Protein AF-A0A6C0CJ96-F1 (afdb_monomer)

Nearest PDB structures (foldseek):
  7szt-assembly1_B  TM=6.681E-01  e=1.751E-02  Clostridiales bacterium oral taxon 876
  8vxu-assembly1_A  TM=7.780E-01  e=7.412E-02  Clostridia bacterium
  8vxu-assembly2_D  TM=6.629E-01  e=5.554E-02  Clostridia bacterium

Secondary structure (DSSP, 8-state):
-HHHHHHHHHHHHHHHTSSSSS-HHHHHHHHHHHHHHHHHHHHHHH-S-HHHHHHHHHHHHHHHHHHHHHHHH-PPPPHHHHHHHHHHHHHHHHHHHHHHHTT-

Sequence (104 aa):
MAFTEISAQFLLKKGADHKSHLNIYFILGLLAILITYIFLYFVMRTGKHISIIHAIHHTSIAIVIAIGSFFLFSQKLEPLQIFALSLVISGTFILATSDNGHHH

Mean predicted aligned error: 7.05 Å

pLDDT: mean 82.67, std 9.55, range [41.25, 93.94]

Structure (mmCIF, N/CA/C/O backbone):
data_AF-A0A6C0CJ96-F1
#
_entry.id   AF-A0A6C0CJ96-F1
#
loop_
_atom_site.group_PDB
_atom_site.id
_atom_site.type_symbol
_atom_site.label_atom_id
_atom_site.label_alt_id
_atom_site.label_comp_id
_atom_site.label_asym_id
_atom_site.label_entity_id
_atom_site.label_seq_id
_atom_site.pdbx_PDB_ins_code
_atom_site.Cartn_x
_atom_site.Cartn_y
_atom_site.Cartn_z
_atom_site.occupancy
_atom_site.B_iso_or_equiv
_atom_site.auth_seq_id
_atom_site.auth_comp_id
_atom_site.auth_asym_id
_atom_site.auth_atom_id
_atom_site.pdbx_PDB_model_num
ATOM 1 N N . MET A 1 1 ? 10.641 4.383 1.491 1.00 76.81 1 MET A N 1
ATOM 2 C CA . MET A 1 1 ? 9.305 4.669 0.929 1.00 76.81 1 MET A CA 1
ATOM 3 C C . MET A 1 1 ? 8.255 3.691 1.443 1.00 76.81 1 MET A C 1
ATOM 5 O O . MET A 1 1 ? 7.396 4.123 2.188 1.00 76.81 1 MET A O 1
ATOM 9 N N . ALA A 1 2 ? 8.361 2.378 1.192 1.00 76.31 2 ALA A N 1
ATOM 10 C CA . ALA A 1 2 ? 7.266 1.446 1.514 1.00 76.31 2 ALA A CA 1
ATOM 11 C C . ALA A 1 2 ? 6.964 1.390 3.015 1.00 76.31 2 ALA A C 1
ATOM 13 O O . ALA A 1 2 ? 5.821 1.508 3.431 1.00 76.31 2 ALA A O 1
ATOM 14 N N . PHE A 1 3 ? 8.009 1.289 3.841 1.00 78.06 3 PHE A N 1
ATOM 15 C CA . PHE A 1 3 ? 7.869 1.266 5.296 1.00 78.06 3 PHE A CA 1
ATOM 16 C C . PHE A 1 3 ? 7.208 2.535 5.859 1.00 78.06 3 PHE A C 1
ATOM 18 O O . PHE A 1 3 ? 6.335 2.452 6.722 1.00 78.06 3 PHE A O 1
ATOM 25 N N . THR A 1 4 ? 7.608 3.710 5.365 1.00 84.81 4 THR A N 1
ATOM 26 C CA . THR A 1 4 ? 7.049 4.994 5.808 1.00 84.81 4 THR A CA 1
ATOM 27 C C . THR A 1 4 ? 5.605 5.156 5.341 1.00 84.81 4 THR A C 1
ATOM 29 O O . THR A 1 4 ? 4.792 5.683 6.094 1.00 84.81 4 THR A O 1
ATOM 32 N N . GLU A 1 5 ? 5.251 4.623 4.169 1.00 84.12 5 GLU A N 1
ATOM 33 C CA . GLU A 1 5 ? 3.880 4.656 3.657 1.00 84.12 5 GLU A CA 1
ATOM 34 C C . GLU A 1 5 ? 2.952 3.702 4.412 1.00 84.12 5 GLU A C 1
ATOM 36 O O . GLU A 1 5 ? 1.870 4.101 4.834 1.00 84.12 5 GLU A O 1
ATOM 41 N N . ILE A 1 6 ? 3.396 2.471 4.678 1.00 85.19 6 ILE A N 1
ATOM 42 C CA . ILE A 1 6 ? 2.650 1.504 5.498 1.00 85.19 6 ILE A CA 1
ATOM 43 C C . ILE A 1 6 ? 2.435 2.064 6.909 1.00 85.19 6 ILE A C 1
ATOM 45 O O . ILE A 1 6 ? 1.326 2.007 7.442 1.00 85.19 6 ILE A O 1
ATOM 49 N N . SER A 1 7 ? 3.476 2.663 7.498 1.00 84.88 7 SER A N 1
ATOM 50 C CA . SER A 1 7 ? 3.380 3.315 8.809 1.00 84.88 7 SER A CA 1
ATOM 51 C C . SER A 1 7 ? 2.391 4.479 8.785 1.00 84.88 7 SER A C 1
ATOM 53 O O . SER A 1 7 ? 1.585 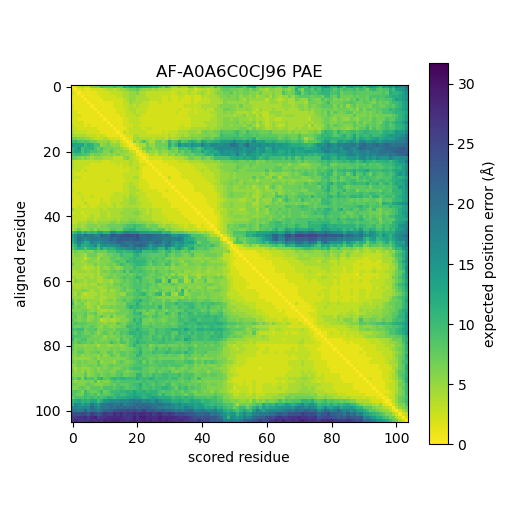4.612 9.706 1.00 84.88 7 SER A O 1
ATOM 55 N N . ALA A 1 8 ? 2.402 5.292 7.722 1.00 87.62 8 ALA A N 1
ATOM 56 C CA . ALA A 1 8 ? 1.444 6.376 7.542 1.00 87.62 8 ALA A CA 1
ATOM 57 C C . ALA A 1 8 ? 0.009 5.848 7.478 1.00 87.62 8 ALA A C 1
ATOM 59 O O . ALA A 1 8 ? -0.843 6.317 8.228 1.00 87.62 8 ALA A O 1
ATOM 60 N N . GLN A 1 9 ? -0.255 4.838 6.648 1.00 85.75 9 GLN A N 1
ATOM 61 C CA . GLN A 1 9 ? -1.594 4.263 6.510 1.00 85.75 9 GLN A CA 1
ATOM 62 C C . GLN A 1 9 ? -2.093 3.638 7.818 1.00 85.75 9 GLN A C 1
ATOM 64 O O . GLN A 1 9 ? -3.243 3.856 8.203 1.00 85.75 9 GLN A O 1
ATOM 69 N N . PHE A 1 10 ? -1.222 2.947 8.558 1.00 87.81 10 PHE A N 1
ATOM 70 C CA . PHE A 1 10 ? -1.549 2.420 9.883 1.00 87.81 10 PHE A CA 1
ATOM 71 C C . PHE A 1 10 ? -1.909 3.532 10.883 1.00 87.81 10 PHE A C 1
ATOM 73 O O . PHE A 1 10 ? -2.942 3.462 11.553 1.00 87.81 10 PHE A O 1
ATOM 80 N N . LEU A 1 11 ? -1.075 4.571 10.979 1.00 88.88 11 LEU A N 1
ATOM 81 C CA . LEU A 1 11 ? -1.266 5.684 11.912 1.00 88.88 11 LEU A CA 1
ATOM 82 C C . LEU A 1 11 ? -2.508 6.512 11.572 1.00 88.88 11 LEU A C 1
ATOM 84 O O . LEU A 1 11 ? -3.268 6.865 12.472 1.00 88.88 11 LEU A O 1
ATOM 88 N N . LEU A 1 12 ? -2.753 6.766 10.286 1.00 88.81 12 LEU A N 1
ATOM 89 C CA . LEU A 1 12 ? -3.951 7.459 9.819 1.00 88.81 12 LEU A CA 1
ATOM 90 C C . LEU A 1 12 ? -5.209 6.643 10.115 1.00 88.81 12 LEU A C 1
ATOM 92 O O . LEU A 1 12 ? -6.183 7.207 10.610 1.00 88.81 12 LEU A O 1
ATOM 96 N N . LYS A 1 13 ? -5.183 5.321 9.898 1.00 87.00 13 LYS A N 1
ATOM 97 C CA . LYS A 1 13 ? -6.319 4.454 10.232 1.00 87.00 13 LYS A CA 1
ATOM 98 C C . LYS A 1 13 ? -6.606 4.455 11.735 1.00 87.00 13 LYS A C 1
ATOM 100 O O . LYS A 1 13 ? -7.740 4.697 12.136 1.00 87.00 13 LYS A O 1
ATOM 105 N N . LYS A 1 14 ? -5.577 4.285 12.570 1.00 85.44 14 LYS A N 1
ATOM 106 C CA . LYS A 1 14 ? -5.706 4.346 14.036 1.00 85.44 14 LYS A CA 1
ATOM 107 C C . LYS A 1 14 ? -6.160 5.727 14.531 1.00 85.44 14 LYS A C 1
ATOM 109 O O . LYS A 1 14 ? -6.904 5.833 15.507 1.00 85.44 14 LYS A O 1
ATOM 114 N N . GLY A 1 15 ? -5.710 6.789 13.866 1.00 84.81 15 GLY A N 1
ATOM 115 C CA . GLY A 1 15 ? -6.130 8.160 14.133 1.00 84.81 15 GLY A CA 1
ATOM 116 C C . GLY A 1 15 ? -7.583 8.424 13.739 1.00 84.81 15 GLY A C 1
ATOM 117 O O . GLY A 1 15 ? -8.264 9.152 14.452 1.00 84.81 15 GLY A O 1
ATOM 118 N N . ALA A 1 16 ? -8.082 7.813 12.664 1.00 84.75 16 ALA A N 1
ATOM 119 C CA . ALA A 1 16 ? -9.471 7.958 12.230 1.00 84.75 16 ALA A CA 1
ATOM 120 C C . ALA A 1 16 ? -10.476 7.360 13.228 1.00 84.75 16 ALA A C 1
ATOM 122 O O . ALA A 1 16 ? -11.599 7.843 13.327 1.00 84.75 16 ALA A O 1
ATOM 123 N N . ASP A 1 17 ? -10.060 6.354 14.001 1.00 82.94 17 ASP A N 1
ATOM 124 C CA . ASP A 1 17 ? -10.909 5.707 15.005 1.00 82.94 17 ASP A CA 1
ATOM 125 C C . ASP A 1 17 ? -10.969 6.499 16.344 1.00 82.94 17 ASP A C 1
ATOM 127 O O . ASP A 1 17 ? -11.650 6.091 17.286 1.00 82.94 17 ASP A O 1
ATOM 131 N N . HIS A 1 18 ? -10.274 7.643 16.465 1.00 81.44 18 HIS A N 1
ATOM 132 C CA . HIS A 1 18 ? -10.348 8.521 17.644 1.00 81.44 18 HIS A CA 1
ATOM 133 C C . HIS A 1 18 ? -11.518 9.514 17.573 1.00 81.44 18 HIS A C 1
ATOM 135 O O . HIS A 1 18 ? -11.873 10.016 16.513 1.00 81.44 18 HIS A O 1
ATOM 141 N N . LYS A 1 19 ? -12.048 9.904 18.745 1.00 74.81 19 LYS A N 1
ATOM 142 C CA . LYS A 1 19 ? -13.118 10.919 18.862 1.00 74.81 19 LYS A CA 1
ATOM 143 C C . LYS A 1 19 ? -12.724 12.307 18.337 1.00 74.81 19 LYS A C 1
ATOM 145 O O . LYS A 1 19 ? -13.592 13.067 17.931 1.00 74.81 19 LYS A O 1
ATOM 150 N N . SER A 1 20 ? -11.434 12.647 18.390 1.00 79.06 20 SER A N 1
ATOM 151 C CA . SER A 1 20 ? -10.893 13.885 17.823 1.00 79.06 20 SER A CA 1
ATOM 152 C C . SER A 1 20 ? -10.185 13.578 16.511 1.00 79.06 20 SER A C 1
ATOM 154 O O . SER A 1 20 ? -9.223 12.805 16.500 1.00 79.06 20 SER A O 1
ATOM 156 N N . HIS A 1 21 ? -10.613 14.233 15.431 1.00 69.69 21 HIS A N 1
ATOM 157 C CA . HIS A 1 21 ? -9.978 14.124 14.115 1.00 69.69 21 HIS A CA 1
ATOM 158 C C . HIS A 1 21 ? -8.523 14.622 14.118 1.00 69.69 21 HIS A C 1
ATOM 160 O O . HIS A 1 21 ? -7.689 14.088 13.394 1.00 69.69 21 HIS A O 1
ATOM 166 N N . LEU A 1 22 ? -8.194 15.596 14.974 1.00 79.50 22 LEU A N 1
ATOM 167 C CA . LEU A 1 22 ? -6.820 16.035 15.215 1.00 79.50 22 LEU A CA 1
ATOM 168 C C . LEU A 1 22 ? -6.289 15.341 16.468 1.00 79.50 22 LEU A C 1
ATOM 170 O O . LEU A 1 22 ? -6.555 15.753 17.599 1.00 79.50 22 LEU A O 1
ATOM 174 N N . ASN A 1 23 ? -5.558 14.253 16.255 1.00 87.81 23 ASN A N 1
ATOM 175 C CA . ASN A 1 23 ? -4.892 13.490 17.302 1.00 87.81 23 ASN A CA 1
ATOM 176 C C . ASN A 1 23 ? -3.445 13.176 16.908 1.00 87.81 23 ASN A C 1
ATOM 178 O O . ASN A 1 23 ? -3.035 13.351 15.760 1.00 87.81 23 ASN A O 1
ATOM 182 N N . ILE A 1 24 ? -2.665 12.697 17.875 1.00 87.19 24 ILE A N 1
ATOM 183 C CA . ILE A 1 24 ? -1.240 12.432 17.674 1.00 87.19 24 ILE A CA 1
ATOM 184 C C . ILE A 1 24 ? -0.979 11.389 16.579 1.00 87.19 24 ILE A C 1
ATOM 186 O O . ILE A 1 24 ? -0.033 11.546 15.815 1.00 87.19 24 ILE A O 1
ATOM 190 N N . TYR A 1 25 ? -1.836 10.372 16.434 1.00 87.88 25 TYR A N 1
ATOM 191 C CA . TYR A 1 25 ? -1.693 9.370 15.374 1.00 87.88 25 TYR A CA 1
ATOM 192 C C . TYR A 1 25 ? -1.949 9.973 13.993 1.00 87.88 25 TYR A C 1
ATOM 194 O O . TYR A 1 25 ? -1.211 9.680 13.059 1.00 87.88 25 TYR A O 1
ATOM 202 N N . PHE A 1 26 ? -2.925 10.875 13.873 1.00 87.69 26 PHE A N 1
ATOM 203 C CA . PHE A 1 26 ? -3.166 11.619 12.639 1.00 87.69 26 PHE A CA 1
ATOM 204 C C . PHE A 1 26 ? -1.959 12.490 12.249 1.00 87.69 26 PHE A C 1
ATOM 206 O O . PHE A 1 26 ? -1.507 12.436 11.106 1.00 87.69 26 PHE A O 1
ATOM 213 N N . ILE A 1 27 ? -1.376 13.225 13.205 1.00 89.56 27 ILE A N 1
ATOM 214 C CA . ILE A 1 27 ? -0.188 14.065 12.965 1.00 89.56 27 ILE A CA 1
ATOM 215 C C . ILE A 1 27 ? 1.016 13.207 12.558 1.00 89.56 27 ILE A C 1
ATOM 217 O O . ILE A 1 27 ? 1.687 13.517 11.576 1.00 89.56 27 ILE A O 1
ATOM 221 N N . LEU A 1 28 ? 1.273 12.107 13.271 1.00 88.25 28 LEU A N 1
ATOM 222 C CA . LEU A 1 28 ? 2.358 11.183 12.934 1.00 88.25 28 LEU A CA 1
ATOM 223 C C . LEU A 1 28 ? 2.133 10.516 11.569 1.00 88.25 28 LEU A C 1
ATOM 225 O O . LEU A 1 28 ? 3.089 10.327 10.818 1.00 88.25 28 LEU A O 1
ATOM 229 N N . GLY A 1 29 ? 0.882 10.208 11.222 1.00 89.12 29 GLY A N 1
ATOM 230 C CA . GLY A 1 29 ? 0.498 9.693 9.910 1.00 89.12 29 GLY A CA 1
ATOM 231 C C . GLY A 1 29 ? 0.777 10.688 8.781 1.00 89.12 29 GLY A C 1
ATOM 232 O O . GLY A 1 29 ? 1.382 10.316 7.776 1.00 89.12 29 GLY A O 1
ATOM 233 N N . LEU A 1 30 ? 0.425 11.964 8.969 1.00 90.62 30 LEU A N 1
ATOM 234 C CA . LEU A 1 30 ? 0.758 13.041 8.027 1.00 90.62 30 LEU A CA 1
ATOM 235 C C . LEU A 1 30 ? 2.272 13.240 7.880 1.00 90.62 30 LEU A C 1
ATOM 237 O O . LEU A 1 30 ? 2.776 13.459 6.780 1.00 90.62 30 LEU A O 1
ATOM 241 N N . LEU A 1 31 ? 3.021 13.136 8.973 1.00 90.00 31 LEU A N 1
ATOM 242 C CA . LEU A 1 31 ? 4.475 13.282 8.940 1.00 90.00 31 LEU A CA 1
ATOM 243 C C . LEU A 1 31 ? 5.126 12.110 8.185 1.00 90.00 31 LEU A C 1
ATOM 245 O O . LEU A 1 31 ? 5.994 12.313 7.336 1.00 90.00 31 LEU A O 1
ATOM 249 N N . ALA A 1 32 ? 4.648 10.887 8.421 1.00 87.94 32 ALA A N 1
ATOM 250 C CA . ALA A 1 32 ? 5.107 9.691 7.721 1.00 87.94 32 ALA A CA 1
ATOM 251 C C . ALA A 1 32 ? 4.762 9.712 6.219 1.00 87.94 32 ALA A C 1
ATOM 253 O O . ALA A 1 32 ? 5.591 9.305 5.394 1.00 87.94 32 ALA A O 1
ATOM 254 N N . ILE A 1 33 ? 3.585 10.229 5.837 1.00 88.75 33 ILE A N 1
ATOM 255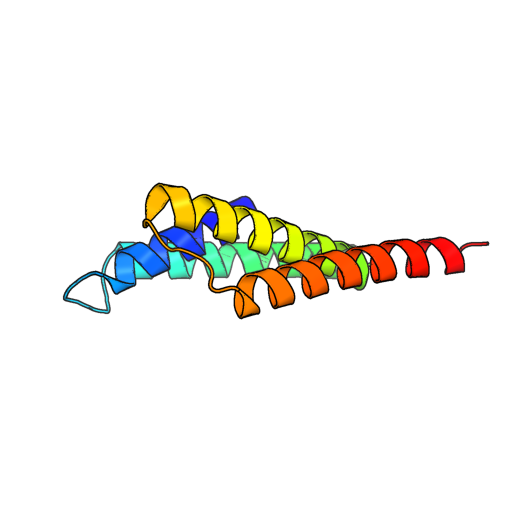 C CA . ILE A 1 3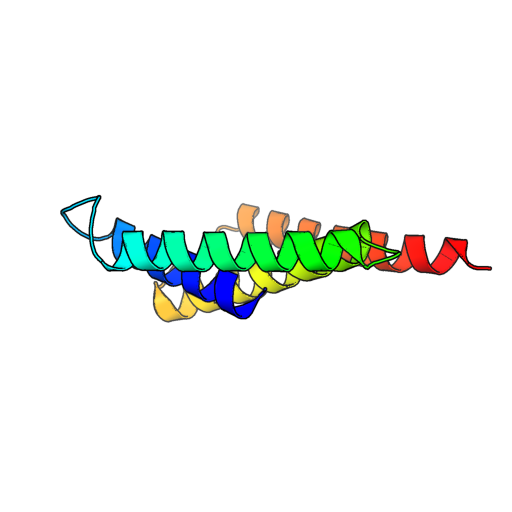3 ? 3.222 10.348 4.420 1.00 88.75 33 ILE A CA 1
ATOM 256 C C . ILE A 1 33 ? 4.065 11.420 3.724 1.00 88.75 33 ILE A C 1
ATOM 258 O O . ILE A 1 33 ? 4.592 11.172 2.642 1.00 88.75 33 ILE A O 1
ATOM 262 N N . LEU A 1 34 ? 4.3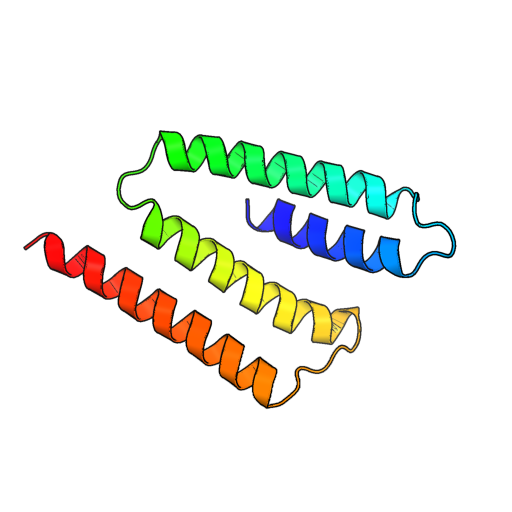09 12.559 4.378 1.00 90.12 34 LEU A N 1
ATOM 263 C CA . LEU A 1 34 ? 5.187 13.606 3.855 1.00 90.12 34 LEU A CA 1
ATOM 264 C C . LEU A 1 34 ? 6.603 13.074 3.592 1.00 90.12 34 LEU A C 1
ATOM 266 O O . LEU A 1 34 ? 7.142 13.264 2.502 1.00 90.12 34 LEU A O 1
ATOM 270 N N . ILE A 1 35 ? 7.183 12.354 4.556 1.00 87.25 35 ILE A N 1
ATOM 271 C CA . ILE A 1 35 ? 8.503 11.723 4.404 1.00 87.25 35 ILE A CA 1
ATOM 272 C C . ILE A 1 35 ? 8.511 10.761 3.208 1.00 87.25 35 ILE A C 1
ATOM 274 O O . ILE A 1 35 ? 9.458 10.755 2.420 1.00 87.25 35 ILE A O 1
ATOM 278 N N . THR A 1 36 ? 7.451 9.969 3.040 1.00 86.88 36 THR A N 1
ATOM 279 C CA . THR A 1 36 ? 7.312 9.034 1.915 1.00 86.88 36 THR A CA 1
ATOM 280 C C . THR A 1 36 ? 7.377 9.754 0.572 1.00 86.88 36 THR A C 1
ATOM 282 O O . THR A 1 36 ? 8.160 9.352 -0.290 1.00 86.88 36 THR A O 1
ATOM 285 N N . TYR A 1 37 ? 6.625 10.845 0.415 1.00 84.88 37 TYR A N 1
ATOM 286 C CA . TYR A 1 37 ? 6.612 11.626 -0.823 1.00 84.88 37 TYR A CA 1
ATOM 287 C C . TYR A 1 37 ? 7.929 12.369 -1.078 1.00 84.88 37 TYR A C 1
ATOM 289 O O . TYR A 1 37 ? 8.338 12.496 -2.231 1.00 84.88 37 TYR A O 1
ATOM 297 N N . ILE A 1 38 ? 8.645 12.791 -0.031 1.00 86.12 38 ILE A N 1
ATOM 298 C CA . ILE A 1 38 ? 10.002 13.340 -0.175 1.00 86.12 38 ILE A CA 1
ATOM 299 C C . ILE A 1 38 ? 10.947 12.277 -0.748 1.00 86.12 38 ILE A C 1
ATOM 301 O O . ILE A 1 38 ? 11.666 12.542 -1.712 1.00 86.12 38 ILE A O 1
ATOM 305 N N . PHE A 1 39 ? 10.931 11.055 -0.207 1.00 80.44 39 PHE A N 1
ATOM 306 C CA . PHE A 1 39 ? 11.730 9.961 -0.763 1.00 80.44 39 PHE A CA 1
ATOM 307 C C . PHE A 1 39 ? 11.315 9.612 -2.197 1.00 80.44 39 PHE A C 1
ATOM 309 O O . PHE A 1 39 ? 12.189 9.374 -3.030 1.00 80.44 39 PHE A O 1
ATOM 316 N N . LEU A 1 40 ? 10.013 9.632 -2.501 1.00 80.31 40 LEU A N 1
ATOM 317 C CA . LEU A 1 40 ? 9.510 9.409 -3.857 1.00 80.31 40 LEU A CA 1
ATOM 318 C C . LEU A 1 40 ? 10.051 10.453 -4.827 1.00 80.31 40 LEU A C 1
ATOM 320 O O . LEU A 1 40 ? 10.554 10.088 -5.886 1.00 80.31 40 LEU A O 1
ATOM 324 N N . TYR A 1 41 ? 10.037 11.726 -4.443 1.00 82.25 41 TYR A N 1
ATOM 325 C CA . TYR A 1 41 ? 10.620 12.800 -5.238 1.00 82.25 41 TYR A CA 1
ATOM 326 C C . TYR A 1 41 ? 12.110 12.557 -5.539 1.00 82.25 41 TYR A C 1
ATOM 328 O O . TYR A 1 41 ? 12.536 12.685 -6.688 1.00 82.25 41 TYR A O 1
ATOM 336 N N . PHE A 1 42 ? 12.903 12.140 -4.545 1.00 80.06 42 PHE A N 1
ATOM 337 C CA . PHE A 1 42 ? 14.316 11.809 -4.766 1.00 80.06 42 PHE A CA 1
ATOM 338 C C . PHE A 1 42 ? 14.509 10.632 -5.733 1.00 80.06 42 PHE A C 1
ATOM 340 O O . PHE A 1 42 ? 15.383 10.699 -6.601 1.00 80.06 42 PHE A O 1
ATOM 347 N N . VAL A 1 43 ? 13.679 9.590 -5.627 1.00 74.00 43 VAL A N 1
ATOM 348 C CA . VAL A 1 43 ? 13.715 8.418 -6.521 1.00 74.00 43 VAL A CA 1
ATOM 349 C C . VAL A 1 43 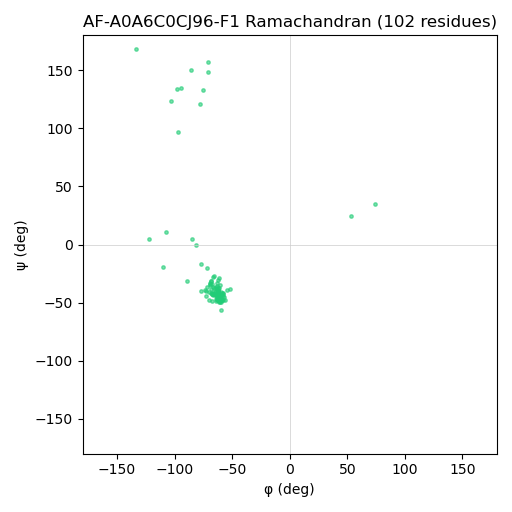? 13.305 8.793 -7.947 1.00 74.00 43 VAL A C 1
ATOM 351 O O . VAL A 1 43 ? 13.975 8.411 -8.905 1.00 74.00 43 VAL A O 1
ATOM 354 N N . MET A 1 44 ? 12.262 9.610 -8.104 1.00 75.75 44 MET A N 1
ATOM 355 C CA . MET A 1 44 ? 11.827 10.109 -9.412 1.00 75.75 44 MET A CA 1
ATOM 356 C C . MET A 1 44 ? 12.893 10.976 -10.086 1.00 75.75 44 MET A C 1
ATOM 358 O O . MET A 1 44 ? 13.026 10.951 -11.304 1.00 75.75 44 MET A O 1
ATOM 362 N N . ARG A 1 45 ? 13.689 11.717 -9.309 1.00 76.25 45 ARG A N 1
ATOM 363 C CA . ARG A 1 45 ? 14.773 12.550 -9.846 1.00 76.25 45 ARG A CA 1
ATOM 364 C C . ARG A 1 45 ? 15.972 11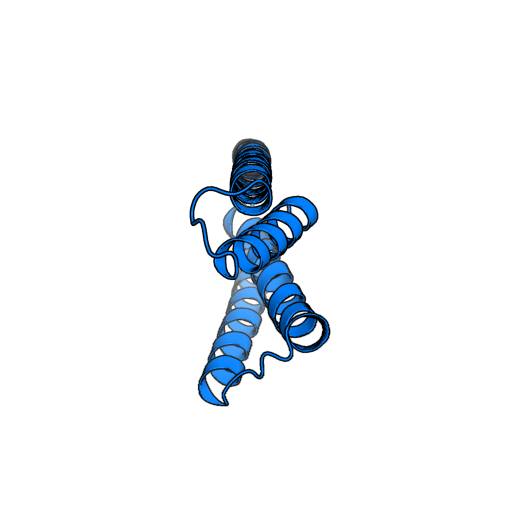.737 -10.356 1.00 76.25 45 ARG A C 1
ATOM 366 O O . ARG A 1 45 ? 16.772 12.269 -11.119 1.00 76.25 45 ARG A O 1
ATOM 373 N N . THR A 1 46 ? 16.130 10.488 -9.917 1.00 69.56 46 THR A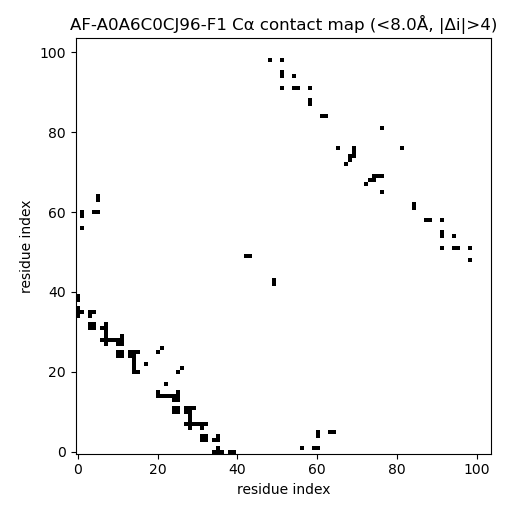 N 1
ATOM 374 C CA . THR A 1 46 ? 17.337 9.676 -10.166 1.00 69.56 46 THR A CA 1
ATOM 375 C C . THR A 1 46 ? 17.140 8.505 -11.136 1.00 69.56 46 THR A C 1
ATOM 377 O O . THR A 1 46 ? 18.131 8.024 -11.681 1.00 69.56 46 THR A O 1
ATOM 380 N N . GLY A 1 47 ? 15.913 8.037 -11.388 1.00 58.53 47 GLY A N 1
ATOM 381 C CA . GLY A 1 47 ? 15.678 6.793 -12.137 1.00 58.53 47 GLY A CA 1
ATOM 382 C C . GLY A 1 47 ? 15.357 6.948 -13.633 1.00 58.53 47 GLY A C 1
ATOM 383 O O . GLY A 1 47 ? 14.450 7.686 -14.003 1.00 58.53 47 GLY A O 1
ATOM 384 N N . LYS A 1 48 ? 16.003 6.142 -14.493 1.00 62.16 48 LYS A N 1
ATOM 385 C CA . LYS A 1 48 ? 15.323 5.541 -15.664 1.00 62.16 48 LYS A CA 1
ATOM 386 C C . LYS A 1 48 ? 14.356 4.467 -15.130 1.00 62.16 48 LYS A C 1
ATOM 388 O O . LYS A 1 48 ? 14.662 3.859 -14.109 1.00 62.16 48 LYS A O 1
ATOM 393 N N . HIS A 1 49 ? 13.220 4.236 -15.795 1.00 69.00 49 HIS A N 1
ATOM 394 C CA . HIS A 1 49 ? 12.162 3.282 -15.382 1.00 69.00 49 HIS A CA 1
ATOM 395 C C . HIS A 1 49 ? 11.280 3.721 -14.192 1.00 69.00 49 HIS A C 1
ATOM 397 O O . HIS A 1 49 ? 10.840 2.902 -13.383 1.00 69.00 49 HIS A O 1
ATOM 403 N N . ILE A 1 50 ? 10.988 5.026 -14.085 1.00 72.00 50 ILE A N 1
ATOM 404 C CA . ILE A 1 50 ? 10.140 5.609 -13.021 1.00 72.00 50 ILE A CA 1
ATOM 405 C C . ILE A 1 50 ? 8.764 4.928 -12.953 1.00 72.00 50 ILE A C 1
ATOM 407 O O . ILE A 1 50 ? 8.261 4.672 -11.861 1.00 72.00 50 ILE A O 1
ATOM 411 N N . SER A 1 51 ? 8.176 4.601 -14.107 1.00 69.19 51 SER A N 1
ATOM 412 C CA . SER A 1 51 ? 6.862 3.958 -14.206 1.00 69.19 51 SER A CA 1
ATOM 413 C C . SER A 1 51 ? 6.842 2.574 -13.553 1.00 69.19 51 SER A C 1
ATOM 415 O O . SER A 1 51 ? 5.953 2.307 -12.745 1.00 69.19 51 SER A O 1
ATOM 417 N N . ILE A 1 52 ? 7.832 1.713 -13.834 1.00 77.75 52 ILE A N 1
ATOM 418 C CA . ILE A 1 52 ? 7.891 0.375 -13.232 1.00 77.75 52 ILE A CA 1
ATOM 419 C C . ILE A 1 52 ? 8.161 0.465 -11.735 1.00 77.75 52 ILE A C 1
ATOM 421 O O . ILE A 1 52 ? 7.463 -0.178 -10.954 1.00 77.75 52 ILE A O 1
ATOM 425 N N . ILE A 1 53 ? 9.168 1.244 -11.323 1.00 77.62 53 ILE A N 1
ATOM 426 C CA . ILE A 1 53 ? 9.561 1.326 -9.909 1.00 77.62 53 ILE A CA 1
ATOM 427 C C . ILE A 1 53 ? 8.371 1.790 -9.073 1.00 77.62 53 ILE A C 1
ATOM 429 O O . ILE A 1 53 ? 8.077 1.199 -8.036 1.00 77.62 53 ILE A O 1
ATOM 433 N N . HIS A 1 54 ? 7.654 2.805 -9.551 1.00 78.94 54 HIS A N 1
ATOM 434 C CA . HIS A 1 54 ? 6.472 3.331 -8.886 1.00 78.94 54 HIS A CA 1
ATOM 435 C C . HIS A 1 54 ? 5.312 2.320 -8.865 1.00 78.94 54 HIS A C 1
ATOM 437 O O . HIS A 1 54 ? 4.695 2.124 -7.817 1.00 78.94 54 HIS A O 1
ATOM 443 N N . ALA A 1 55 ? 5.051 1.619 -9.974 1.00 81.81 55 ALA A N 1
ATOM 444 C CA . ALA A 1 55 ? 4.004 0.599 -10.034 1.00 81.81 55 ALA A CA 1
ATOM 445 C C . ALA A 1 55 ? 4.288 -0.589 -9.100 1.00 81.81 55 ALA A C 1
ATOM 447 O O . ALA A 1 55 ? 3.423 -0.981 -8.318 1.00 81.81 55 ALA A O 1
ATOM 448 N N . ILE A 1 56 ? 5.517 -1.119 -9.109 1.00 84.38 56 ILE A N 1
ATOM 449 C CA . ILE A 1 56 ? 5.944 -2.182 -8.185 1.00 84.38 56 ILE A CA 1
ATOM 450 C C . ILE A 1 56 ? 5.802 -1.711 -6.738 1.00 84.38 56 ILE A C 1
ATOM 452 O O . ILE A 1 56 ? 5.327 -2.463 -5.885 1.00 84.38 56 ILE A O 1
ATOM 456 N N . HIS A 1 57 ? 6.177 -0.461 -6.464 1.00 83.44 57 HIS A N 1
ATOM 457 C CA . HIS A 1 57 ? 6.081 0.118 -5.136 1.00 83.44 57 HIS A CA 1
ATOM 458 C C . HIS A 1 57 ? 4.649 0.129 -4.598 1.00 83.44 57 HIS A C 1
ATOM 460 O O . HIS A 1 57 ? 4.385 -0.445 -3.540 1.00 83.44 57 HIS A O 1
ATOM 466 N N . HIS A 1 58 ? 3.723 0.742 -5.336 1.00 82.69 58 HIS A N 1
ATOM 467 C CA . HIS A 1 58 ? 2.337 0.878 -4.892 1.00 82.69 58 HIS A CA 1
ATOM 468 C C . HIS A 1 58 ? 1.608 -0.463 -4.839 1.00 82.69 58 HIS A C 1
ATOM 470 O O . HIS A 1 58 ? 0.825 -0.688 -3.918 1.00 82.69 58 HIS A O 1
ATOM 476 N N . THR A 1 59 ? 1.916 -1.391 -5.743 1.00 87.94 59 THR A N 1
ATOM 477 C CA . THR A 1 59 ? 1.353 -2.746 -5.704 1.00 87.94 59 THR A CA 1
ATOM 478 C C . THR A 1 59 ? 1.854 -3.537 -4.500 1.00 87.94 59 THR A C 1
ATOM 480 O O . THR A 1 59 ? 1.059 -4.180 -3.815 1.00 87.94 59 THR A O 1
ATOM 483 N N . SER A 1 60 ? 3.147 -3.446 -4.175 1.00 85.19 60 SER A N 1
ATOM 484 C CA . SER A 1 60 ? 3.715 -4.056 -2.966 1.00 85.19 60 SER A CA 1
ATOM 485 C C . SER A 1 60 ? 3.047 -3.513 -1.696 1.00 85.19 60 SER A C 1
ATOM 487 O O . SER A 1 60 ? 2.617 -4.286 -0.840 1.00 85.19 60 SER A O 1
ATOM 489 N N . ILE A 1 61 ? 2.877 -2.192 -1.611 1.00 85.25 61 ILE A N 1
ATOM 490 C CA . ILE A 1 61 ? 2.166 -1.518 -0.516 1.00 85.25 61 ILE A CA 1
ATOM 491 C C . ILE A 1 61 ? 0.716 -2.006 -0.429 1.00 85.25 61 ILE A C 1
ATOM 493 O O . ILE A 1 61 ? 0.282 -2.416 0.645 1.00 85.25 61 ILE A O 1
ATOM 497 N N . ALA A 1 62 ? -0.020 -2.033 -1.543 1.00 85.56 62 ALA A N 1
ATOM 498 C CA . ALA A 1 62 ? -1.411 -2.480 -1.574 1.00 85.56 62 ALA A CA 1
ATOM 499 C C . ALA A 1 62 ? -1.574 -3.917 -1.051 1.00 85.56 62 ALA A C 1
ATOM 501 O O . ALA A 1 62 ? -2.480 -4.177 -0.261 1.00 85.56 62 ALA A O 1
ATOM 502 N N . ILE A 1 63 ? -0.667 -4.830 -1.417 1.00 89.38 63 ILE A N 1
ATOM 503 C CA . ILE A 1 63 ? -0.648 -6.205 -0.894 1.00 89.38 63 ILE A CA 1
ATOM 504 C C . ILE A 1 63 ? -0.383 -6.209 0.616 1.00 89.38 63 ILE A C 1
ATOM 506 O O . ILE A 1 63 ? -1.110 -6.857 1.371 1.00 89.38 63 ILE A O 1
ATOM 510 N N . VAL A 1 64 ? 0.641 -5.483 1.073 1.00 88.81 64 VAL A N 1
ATOM 511 C CA . VAL A 1 64 ? 1.008 -5.457 2.497 1.00 88.81 64 VAL A CA 1
ATOM 512 C C . VAL A 1 64 ? -0.104 -4.852 3.349 1.00 88.81 64 VAL A C 1
ATOM 514 O O . VAL A 1 64 ? -0.373 -5.366 4.429 1.00 88.81 64 VAL A O 1
ATOM 517 N N . ILE A 1 65 ? -0.793 -3.814 2.875 1.00 85.69 65 ILE A N 1
ATOM 518 C CA . ILE A 1 65 ? -1.943 -3.234 3.578 1.00 85.69 65 ILE A CA 1
ATOM 519 C C . ILE A 1 65 ? -3.164 -4.140 3.512 1.00 85.69 65 ILE A C 1
ATOM 521 O O . ILE A 1 65 ? -3.835 -4.284 4.527 1.00 85.69 65 ILE A O 1
ATOM 525 N N . ALA A 1 66 ? -3.446 -4.794 2.386 1.00 87.06 66 ALA A N 1
ATOM 526 C CA . ALA A 1 66 ? -4.531 -5.772 2.306 1.00 87.06 66 ALA A CA 1
ATOM 527 C C . ALA A 1 66 ? -4.365 -6.878 3.363 1.00 87.06 66 ALA A C 1
ATOM 529 O O . ALA A 1 66 ? -5.295 -7.174 4.115 1.00 87.06 66 ALA A O 1
ATOM 530 N N . ILE A 1 67 ? -3.156 -7.436 3.472 1.00 87.81 67 ILE A N 1
ATOM 531 C CA . ILE A 1 67 ? -2.823 -8.471 4.459 1.00 87.81 67 ILE A CA 1
ATOM 532 C C . ILE A 1 67 ? -2.789 -7.881 5.876 1.00 87.81 67 ILE A C 1
ATOM 534 O O . ILE A 1 67 ? -3.392 -8.425 6.801 1.00 87.81 67 ILE A O 1
ATOM 538 N N . GLY A 1 68 ? -2.106 -6.753 6.061 1.00 83.75 68 GLY A N 1
ATOM 539 C CA . GLY A 1 68 ? -1.944 -6.098 7.356 1.00 83.75 68 GLY A CA 1
ATOM 540 C C . GLY A 1 68 ? -3.276 -5.670 7.964 1.00 83.75 68 GLY A C 1
ATOM 541 O O . GLY A 1 68 ? -3.506 -5.895 9.148 1.00 83.75 68 GLY A O 1
ATOM 542 N N . SER A 1 69 ? -4.191 -5.130 7.161 1.00 82.50 69 SER A N 1
ATOM 543 C CA . SER A 1 69 ? -5.521 -4.716 7.613 1.00 82.50 69 SER A CA 1
ATOM 544 C C . SER A 1 69 ? -6.414 -5.892 7.994 1.00 82.50 69 SER A C 1
ATOM 546 O O . SER A 1 69 ? -7.206 -5.771 8.933 1.00 82.50 69 SER A O 1
ATOM 548 N N . PHE A 1 70 ? -6.250 -7.043 7.339 1.00 86.62 70 PHE A N 1
ATOM 549 C CA . PHE A 1 70 ? -6.923 -8.273 7.747 1.00 86.62 70 PHE A CA 1
ATOM 550 C C . PHE A 1 70 ? -6.494 -8.708 9.156 1.00 86.62 70 PHE A C 1
ATOM 552 O O . PHE A 1 70 ? -7.351 -8.965 10.000 1.00 86.62 70 PHE A O 1
ATOM 559 N N . PHE A 1 71 ? -5.190 -8.716 9.450 1.00 84.38 71 PHE A N 1
ATOM 560 C CA . PHE A 1 71 ? -4.682 -9.145 10.760 1.00 84.38 71 PHE A CA 1
ATOM 561 C C . PHE A 1 71 ? -4.845 -8.098 11.871 1.00 84.38 71 PHE A C 1
ATOM 563 O O . PHE A 1 71 ? -5.167 -8.454 13.001 1.00 84.38 71 PHE A O 1
ATOM 570 N N . LEU A 1 72 ? -4.615 -6.816 11.57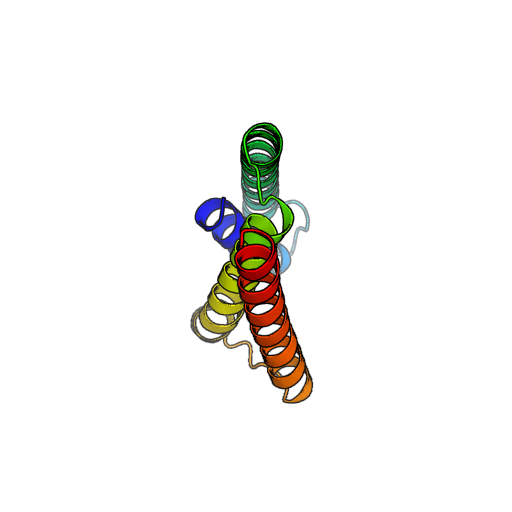7 1.00 80.25 72 LEU A N 1
ATOM 571 C CA . LEU A 1 72 ? -4.564 -5.753 12.590 1.00 80.25 72 LEU A CA 1
ATOM 572 C C . LEU A 1 72 ? -5.928 -5.117 12.867 1.00 80.25 72 LEU A C 1
ATOM 574 O O . LEU A 1 72 ? -6.177 -4.673 13.985 1.00 80.25 72 LEU A O 1
ATOM 578 N N . PHE A 1 73 ? -6.804 -5.065 11.862 1.00 82.12 73 PHE A N 1
ATOM 579 C CA . PHE A 1 73 ? -8.092 -4.372 11.947 1.00 82.12 73 PHE A CA 1
ATOM 580 C C . PHE A 1 73 ? -9.290 -5.288 11.664 1.00 82.12 73 PHE A C 1
ATOM 582 O O . PHE A 1 73 ? -10.419 -4.805 11.618 1.00 82.12 73 PHE A O 1
ATOM 589 N N . SER A 1 74 ? -9.069 -6.598 11.469 1.00 84.44 74 SER A N 1
ATOM 590 C CA . SER A 1 74 ? -10.113 -7.571 11.097 1.00 84.44 74 SER A CA 1
ATOM 591 C C . SER A 1 74 ? -10.915 -7.168 9.849 1.00 84.44 74 SER A C 1
ATOM 593 O O . SER A 1 74 ? -12.063 -7.583 9.673 1.00 84.44 74 SER A O 1
ATOM 595 N N . GLN A 1 75 ? -10.322 -6.349 8.973 1.00 83.88 75 GLN A N 1
ATOM 596 C CA . GLN A 1 75 ? -10.970 -5.899 7.747 1.00 83.88 75 GLN A CA 1
ATOM 597 C C . GLN A 1 75 ? -10.913 -7.009 6.702 1.00 83.88 75 GLN A C 1
ATOM 599 O O . GLN A 1 75 ? -9.839 -7.467 6.317 1.00 83.88 75 GLN A O 1
ATOM 604 N N . LYS A 1 76 ? -12.083 -7.445 6.236 1.00 90.31 76 LYS A N 1
ATOM 605 C CA . LYS A 1 76 ? -12.195 -8.423 5.154 1.00 90.31 76 LYS A CA 1
ATOM 606 C C . LYS A 1 76 ? -12.358 -7.685 3.837 1.00 90.31 76 LYS A C 1
ATOM 608 O O . LYS A 1 76 ? -13.160 -6.761 3.751 1.00 90.31 76 LYS A O 1
ATOM 613 N N . LEU A 1 77 ? -11.614 -8.121 2.827 1.00 88.06 77 LEU A N 1
ATOM 614 C CA . LEU A 1 77 ? -11.824 -7.647 1.470 1.00 88.06 77 LEU A CA 1
ATOM 615 C C . LEU A 1 77 ? -13.074 -8.301 0.889 1.00 88.06 77 LEU A C 1
ATOM 617 O O . LEU A 1 77 ? -13.250 -9.518 0.972 1.00 88.06 77 LEU A O 1
ATOM 621 N N . GLU A 1 78 ? -13.925 -7.489 0.279 1.00 93.75 78 GLU A N 1
ATOM 622 C CA . GLU A 1 78 ? -15.052 -7.987 -0.498 1.00 93.75 78 GLU A CA 1
ATOM 623 C C . GLU A 1 78 ? -14.574 -8.637 -1.807 1.00 93.75 78 GLU A C 1
ATOM 625 O O . GLU A 1 78 ? -13.507 -8.281 -2.320 1.00 93.75 78 GLU A O 1
ATOM 630 N N . PRO A 1 79 ? -15.364 -9.543 -2.414 1.00 92.19 79 PRO A N 1
ATOM 631 C CA . PRO A 1 79 ? -14.983 -10.216 -3.659 1.00 92.19 79 PRO A CA 1
ATOM 632 C C . PRO A 1 79 ? -14.560 -9.252 -4.777 1.00 92.19 79 PRO A C 1
ATOM 634 O O . PRO A 1 79 ? -13.583 -9.504 -5.481 1.00 92.19 79 PRO A O 1
ATOM 637 N N . LEU A 1 80 ? -15.240 -8.107 -4.898 1.00 93.75 80 LEU A N 1
ATOM 638 C CA . LEU A 1 80 ? -14.899 -7.073 -5.875 1.00 93.75 80 LEU A CA 1
ATOM 639 C C . LEU A 1 80 ? -13.539 -6.416 -5.586 1.00 93.75 80 LEU A C 1
ATOM 641 O O . LEU A 1 80 ? -12.786 -6.117 -6.509 1.00 93.75 80 LEU A O 1
ATOM 645 N N .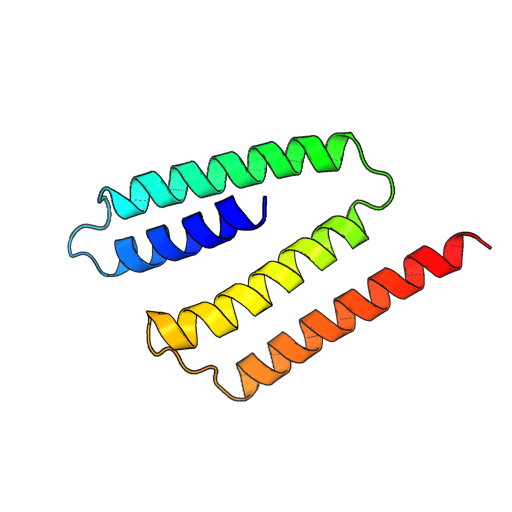 GLN A 1 81 ? -13.198 -6.218 -4.312 1.00 91.06 81 GLN A N 1
ATOM 646 C CA . GLN A 1 81 ? -11.917 -5.639 -3.900 1.00 91.06 81 GLN A CA 1
ATOM 647 C C . GLN A 1 81 ? -10.763 -6.622 -4.124 1.00 91.06 81 GLN A C 1
ATOM 649 O O . GLN A 1 81 ? -9.686 -6.214 -4.550 1.00 91.06 81 GLN A O 1
ATOM 654 N N . ILE A 1 82 ? -10.997 -7.921 -3.905 1.00 92.69 82 ILE A N 1
ATOM 655 C CA . ILE A 1 82 ? -10.034 -8.986 -4.231 1.00 92.69 82 ILE A CA 1
ATOM 656 C C . ILE A 1 82 ? -9.785 -9.028 -5.743 1.00 92.69 82 ILE A C 1
ATOM 658 O O . ILE A 1 82 ? -8.637 -9.115 -6.187 1.00 92.69 82 ILE A O 1
ATOM 662 N N . PHE A 1 83 ? -10.849 -8.917 -6.542 1.00 93.94 83 PHE A N 1
ATOM 663 C CA . PHE A 1 83 ? -10.741 -8.843 -7.996 1.00 93.94 83 PHE A CA 1
ATOM 664 C C . PHE A 1 83 ? -9.947 -7.605 -8.442 1.00 93.94 83 PHE A C 1
ATOM 666 O O . PHE A 1 83 ? -9.001 -7.728 -9.219 1.00 93.94 83 PHE A O 1
ATOM 673 N N . ALA A 1 84 ? -10.255 -6.428 -7.893 1.00 92.19 84 ALA A N 1
ATOM 674 C CA . ALA A 1 84 ? -9.523 -5.197 -8.180 1.00 92.19 84 ALA A CA 1
ATOM 675 C C . ALA A 1 84 ? -8.036 -5.296 -7.792 1.00 92.19 84 ALA A C 1
ATOM 677 O O . ALA A 1 84 ? -7.170 -4.931 -8.587 1.00 92.19 84 ALA A O 1
ATOM 678 N N . LEU A 1 85 ? -7.719 -5.850 -6.616 1.00 92.06 85 LEU A N 1
ATOM 679 C CA . LEU A 1 85 ? -6.337 -6.085 -6.189 1.00 92.06 85 LEU A CA 1
ATOM 680 C C . LEU A 1 85 ? -5.603 -7.016 -7.167 1.00 92.06 85 LEU A C 1
ATOM 682 O O . LEU A 1 85 ? -4.458 -6.754 -7.531 1.00 92.06 85 LEU A O 1
ATOM 686 N N . SER A 1 86 ? -6.280 -8.058 -7.652 1.00 92.50 86 SER A N 1
ATOM 687 C CA . SER A 1 86 ? -5.731 -8.992 -8.645 1.00 92.50 86 SER A CA 1
ATOM 688 C C . SER A 1 86 ? -5.421 -8.304 -9.980 1.00 92.50 86 SER A C 1
ATOM 690 O O . SER A 1 86 ? -4.382 -8.576 -10.590 1.00 92.50 86 SER A O 1
ATOM 692 N N . LEU A 1 87 ? -6.276 -7.371 -10.416 1.00 93.31 87 LEU A N 1
ATOM 693 C CA . LEU A 1 87 ? -6.028 -6.548 -11.605 1.00 93.31 87 LEU A CA 1
ATOM 694 C C . LEU A 1 87 ? -4.817 -5.626 -11.426 1.00 93.31 87 LEU A C 1
ATOM 696 O O . LEU A 1 87 ? -3.989 -5.542 -12.329 1.00 93.31 87 LEU A O 1
ATOM 700 N N . VAL A 1 88 ? -4.675 -4.982 -10.263 1.00 91.19 88 VAL A N 1
ATOM 701 C CA . VAL A 1 88 ? -3.529 -4.105 -9.952 1.00 91.19 88 VAL A CA 1
ATOM 702 C C . VAL A 1 88 ? -2.208 -4.886 -9.985 1.00 91.19 88 VAL A C 1
ATOM 704 O O . VAL A 1 88 ? -1.231 -4.436 -10.596 1.00 91.19 88 VAL A O 1
ATOM 707 N N . ILE A 1 89 ? -2.186 -6.090 -9.403 1.00 92.56 89 ILE A N 1
ATOM 708 C CA . ILE A 1 89 ? -1.021 -6.988 -9.440 1.00 92.56 89 ILE A CA 1
ATOM 709 C C . ILE A 1 89 ? -0.685 -7.378 -10.882 1.00 92.56 89 ILE A C 1
ATOM 711 O O . ILE A 1 89 ? 0.460 -7.236 -11.315 1.00 92.56 89 ILE A O 1
ATOM 715 N N . SER A 1 90 ? -1.691 -7.808 -11.646 1.00 92.69 90 SER A N 1
ATOM 716 C CA . SER A 1 90 ? -1.510 -8.237 -13.038 1.00 92.69 90 SER A CA 1
ATOM 717 C C . SER A 1 90 ? -1.010 -7.095 -13.927 1.00 92.69 90 SER A C 1
ATOM 719 O O . SER A 1 90 ? -0.054 -7.271 -14.680 1.00 92.69 90 SER A O 1
ATOM 721 N N . GLY A 1 91 ? -1.590 -5.899 -13.797 1.00 88.94 91 GLY A N 1
ATOM 722 C CA . GLY A 1 91 ? -1.168 -4.708 -14.538 1.00 88.94 91 GLY A CA 1
ATOM 723 C C . GLY A 1 91 ? 0.276 -4.306 -14.238 1.00 88.94 91 GLY A C 1
ATOM 724 O O . GLY A 1 91 ? 1.020 -3.948 -15.149 1.00 88.94 91 GLY A O 1
ATOM 725 N N . THR A 1 92 ? 0.710 -4.449 -12.984 1.00 90.12 92 THR A N 1
ATOM 726 C CA . THR A 1 92 ? 2.107 -4.198 -12.593 1.00 90.12 92 THR A CA 1
ATOM 727 C C . THR A 1 92 ? 3.067 -5.191 -13.242 1.00 90.12 92 THR A C 1
ATOM 729 O O . THR A 1 92 ? 4.133 -4.796 -13.710 1.00 90.12 92 THR A O 1
ATOM 732 N N . PHE A 1 93 ? 2.686 -6.468 -13.316 1.00 87.69 93 PHE A N 1
ATOM 733 C CA . PHE A 1 93 ? 3.495 -7.500 -13.965 1.00 87.69 93 PHE A CA 1
ATOM 734 C C . PHE A 1 93 ? 3.620 -7.274 -15.480 1.00 87.69 93 PHE A C 1
ATOM 736 O O . PHE A 1 93 ? 4.716 -7.371 -16.038 1.00 87.69 93 PHE A O 1
ATOM 743 N N . ILE A 1 94 ? 2.513 -6.910 -16.138 1.00 88.31 94 ILE A N 1
ATOM 744 C CA . ILE A 1 94 ? 2.496 -6.540 -17.562 1.00 88.31 94 ILE A CA 1
ATOM 745 C C . ILE A 1 94 ? 3.412 -5.339 -17.810 1.00 88.31 94 ILE A C 1
ATOM 747 O O . ILE A 1 94 ? 4.248 -5.389 -18.710 1.00 88.31 94 ILE A O 1
ATOM 751 N N . LEU A 1 95 ? 3.304 -4.288 -16.990 1.00 85.81 95 LEU A N 1
ATOM 752 C CA . LEU A 1 95 ? 4.130 -3.088 -17.122 1.00 85.81 95 LEU A CA 1
ATOM 753 C C . LEU A 1 95 ? 5.623 -3.404 -16.955 1.00 85.81 95 LEU A C 1
ATOM 755 O O . LEU A 1 95 ? 6.436 -2.975 -17.771 1.00 85.81 95 LEU A O 1
ATOM 759 N N . ALA A 1 96 ? 5.975 -4.198 -15.939 1.00 82.31 96 ALA A N 1
ATOM 760 C CA . ALA A 1 96 ? 7.353 -4.613 -15.688 1.00 82.31 96 ALA A CA 1
ATOM 761 C C . ALA A 1 96 ? 7.936 -5.451 -16.842 1.00 82.31 96 ALA A C 1
ATOM 763 O O . ALA A 1 96 ? 9.102 -5.298 -17.195 1.00 82.31 96 ALA A O 1
ATOM 764 N N . THR A 1 97 ? 7.122 -6.313 -17.457 1.00 80.69 97 THR A N 1
ATOM 765 C CA . THR A 1 97 ? 7.540 -7.145 -18.599 1.00 80.69 97 THR A CA 1
ATOM 766 C C . THR A 1 97 ? 7.674 -6.319 -19.882 1.00 80.69 97 THR A C 1
ATOM 768 O O . THR A 1 97 ? 8.617 -6.514 -20.646 1.00 80.69 97 THR A O 1
ATOM 771 N N . SER A 1 98 ? 6.764 -5.368 -20.111 1.00 79.06 98 SER A N 1
ATOM 772 C CA . SER A 1 98 ? 6.745 -4.519 -21.308 1.00 79.06 98 SER A CA 1
ATOM 773 C C . SER A 1 98 ? 7.956 -3.591 -21.399 1.00 79.06 98 SER A C 1
ATOM 775 O O . SER A 1 98 ? 8.527 -3.442 -22.479 1.00 79.06 98 SER A O 1
ATOM 777 N N . ASP A 1 99 ? 8.361 -2.965 -20.293 1.00 70.31 99 ASP A N 1
ATOM 778 C CA . ASP A 1 99 ? 9.513 -2.051 -20.299 1.00 70.31 99 ASP A CA 1
ATOM 779 C C . ASP A 1 99 ? 10.836 -2.813 -20.513 1.00 70.31 99 ASP A C 1
ATOM 781 O O . ASP A 1 99 ? 11.732 -2.328 -21.198 1.00 70.31 99 ASP A O 1
ATOM 785 N N . ASN A 1 100 ? 10.940 -4.049 -20.002 1.00 63.81 100 ASN A N 1
ATOM 786 C CA . ASN A 1 100 ? 12.096 -4.923 -20.239 1.00 63.81 100 ASN A CA 1
ATOM 787 C C . ASN A 1 100 ? 12.217 -5.358 -21.713 1.00 63.81 100 ASN A C 1
ATOM 789 O O . ASN A 1 100 ? 13.321 -5.616 -22.186 1.00 63.81 100 ASN A O 1
ATOM 793 N N . GLY A 1 101 ? 11.101 -5.427 -22.447 1.00 58.22 101 GLY A N 1
ATOM 794 C CA . GLY A 1 101 ? 11.075 -5.791 -23.868 1.00 58.22 101 GLY A CA 1
ATOM 795 C C . GLY A 1 101 ? 11.515 -4.679 -24.830 1.00 58.22 101 GLY A C 1
ATOM 796 O O . GLY A 1 101 ? 11.842 -4.978 -25.971 1.00 58.22 101 GLY A O 1
ATOM 797 N N . HIS A 1 102 ? 11.563 -3.416 -24.391 1.00 54.25 102 HIS A N 1
ATOM 798 C CA . HIS A 1 102 ? 11.961 -2.266 -25.226 1.00 54.25 102 HIS A CA 1
ATOM 799 C C . HIS A 1 102 ? 13.486 -2.039 -25.284 1.00 54.25 102 HIS A C 1
ATOM 801 O O . HIS A 1 102 ? 13.949 -1.058 -25.866 1.00 54.25 102 HIS A O 1
ATOM 807 N N . HIS A 1 103 ? 14.270 -2.932 -24.674 1.00 49.09 103 HIS A N 1
ATOM 808 C CA . HIS A 1 103 ? 15.732 -2.862 -24.605 1.00 49.09 103 HIS A CA 1
ATOM 809 C C . HIS A 1 103 ? 16.465 -3.886 -25.489 1.00 49.09 103 HIS A C 1
ATOM 811 O O . HIS A 1 103 ? 17.683 -4.018 -25.359 1.00 49.09 103 HIS A O 1
ATOM 817 N N . HIS A 1 104 ? 15.752 -4.573 -26.386 1.00 41.25 104 HIS A N 1
ATOM 818 C CA . HIS A 1 104 ? 16.319 -5.492 -27.378 1.00 41.25 104 HIS A CA 1
ATOM 819 C C . HIS A 1 104 ? 16.213 -4.945 -28.801 1.00 41.25 104 HIS A C 1
ATOM 821 O O . HIS A 1 104 ? 15.132 -4.427 -29.155 1.00 41.25 104 HIS A O 1
#

Foldseek 3Di:
DLVLQLQLVVLQVVCVPDPDVDDPSPVSSVVSVVVVVVVLVVVVVPDDPNVLVVLVSVLVSVVCCQVCCCVPVVDDDDPVRVVVNVVSVVVSVVSVVVVVVVPD

Radius of gyration: 16.11 Å; Cα contacts (8 Å, |Δi|>4): 75; chains: 1; bounding box: 32×26×46 Å

Organism: NCBI:txid1070528

InterPro domains:
  IPR037185 Multidrug transporter EmrE superfamily [SSF103481] (18-100)

Solvent-accessible surface area (backbone atoms only — not comparable to full-atom values): 5610 Å² total; per-residue (Å²): 83,66,69,36,38,54,50,12,54,52,26,36,54,62,17,65,75,42,98,48,81,84,37,72,38,29,53,51,11,53,51,25,40,50,53,19,52,52,48,47,51,56,50,60,76,72,46,86,64,51,68,45,56,51,41,52,49,54,44,53,46,51,52,51,48,56,55,45,36,34,75,76,66,69,47,76,78,51,74,67,53,52,50,50,52,49,50,52,51,49,52,36,52,50,49,48,53,54,62,64,61,74,76,115